Protein AF-A0A0F9GTH4-F1 (afdb_monomer_lite)

Organism: NCBI:txid412755

pLDDT: mean 96.81, std 2.2, range [84.06, 98.75]

InterPro domains:
  IPR043732 Domain of unknown function DUF5675 [PF18925] (6-127)

Sequence (127 aa):
MKKGVLERLESSDEGTFGILRYYDGEYLHYFYAGELPWRDNAPNVSCIPKGVYTVMWTRSPRFKRCMYLVAKVAKRSGIRAHAANFMGDDTKGFRKQLHGCIALGEKLGWLGGQKAILVSRPAMRRF

Structure (mmCIF, N/CA/C/O backbone):
data_AF-A0A0F9GTH4-F1
#
_entry.id   AF-A0A0F9GTH4-F1
#
loop_
_atom_site.group_PDB
_atom_site.id
_atom_site.type_symbol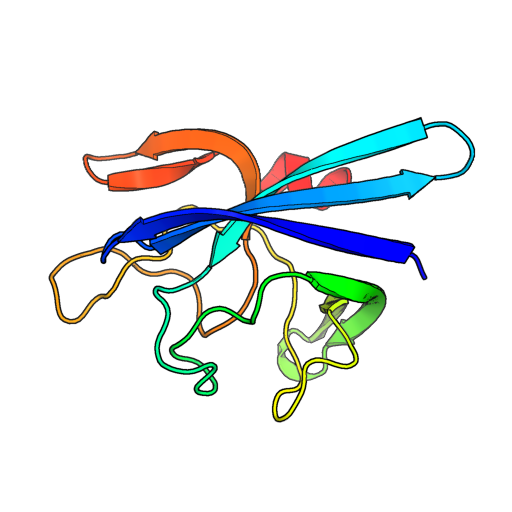
_atom_site.label_atom_id
_atom_site.label_alt_id
_atom_site.label_comp_id
_atom_site.label_asym_id
_atom_site.label_entity_id
_atom_site.label_seq_id
_atom_site.pdbx_PDB_ins_code
_atom_site.Cartn_x
_atom_site.Cartn_y
_atom_site.Cartn_z
_atom_site.occupancy
_atom_site.B_iso_or_equiv
_atom_site.auth_seq_id
_atom_site.auth_comp_id
_atom_site.auth_asym_id
_atom_site.auth_atom_id
_atom_site.pdbx_PDB_model_num
ATOM 1 N N . MET A 1 1 ? 9.882 -4.802 -15.484 1.00 84.06 1 MET A N 1
ATOM 2 C CA . MET A 1 1 ? 9.443 -5.594 -14.308 1.00 84.06 1 MET A CA 1
ATOM 3 C C . MET A 1 1 ? 10.431 -5.330 -13.188 1.00 84.06 1 MET A C 1
ATOM 5 O O . MET A 1 1 ? 11.616 -5.299 -13.479 1.00 84.06 1 MET A O 1
ATOM 9 N N . LYS A 1 2 ? 9.970 -5.104 -11.955 1.00 92.25 2 LYS A N 1
ATOM 10 C CA . LYS A 1 2 ? 10.832 -4.778 -10.806 1.00 92.25 2 LYS A CA 1
ATOM 11 C C . LYS A 1 2 ? 10.660 -5.843 -9.716 1.00 92.25 2 LYS A C 1
ATOM 13 O O . LYS A 1 2 ? 9.553 -6.354 -9.539 1.00 92.25 2 LYS A O 1
ATOM 18 N N . LYS A 1 3 ? 11.731 -6.200 -9.000 1.00 96.38 3 LYS A N 1
ATOM 19 C CA . LYS A 1 3 ? 11.647 -7.022 -7.779 1.00 96.38 3 LYS A CA 1
ATOM 20 C C . LYS A 1 3 ? 11.516 -6.080 -6.583 1.00 96.38 3 LYS A C 1
ATOM 22 O O . LYS A 1 3 ? 12.469 -5.384 -6.253 1.00 96.38 3 LYS A O 1
ATOM 27 N N . GLY A 1 4 ? 10.328 -6.031 -5.990 1.00 96.94 4 GLY A N 1
ATOM 28 C CA . GLY A 1 4 ? 10.036 -5.202 -4.825 1.00 96.94 4 GLY A CA 1
ATOM 29 C C . GLY A 1 4 ? 10.106 -6.013 -3.537 1.00 96.94 4 GLY A C 1
ATOM 30 O O . GLY A 1 4 ? 9.560 -7.111 -3.474 1.00 96.94 4 GLY A O 1
ATOM 31 N N . VAL A 1 5 ? 10.752 -5.469 -2.514 1.00 98.31 5 VAL A N 1
ATOM 32 C CA . VAL A 1 5 ? 10.751 -6.005 -1.151 1.00 98.31 5 VAL A CA 1
ATOM 33 C C . VAL A 1 5 ? 9.694 -5.252 -0.351 1.00 98.31 5 VAL A C 1
ATOM 35 O O . VAL A 1 5 ? 9.768 -4.030 -0.234 1.00 98.31 5 VAL A O 1
ATOM 38 N N . LEU A 1 6 ? 8.705 -5.984 0.159 1.00 98.44 6 LEU A N 1
ATOM 39 C CA . LEU A 1 6 ? 7.644 -5.475 1.018 1.00 98.44 6 LEU A CA 1
ATOM 40 C C . LEU A 1 6 ? 7.908 -5.890 2.466 1.00 98.44 6 LEU A C 1
ATOM 42 O O . LEU A 1 6 ? 7.790 -7.065 2.821 1.00 98.44 6 LEU A O 1
ATOM 46 N N . GLU A 1 7 ? 8.226 -4.910 3.299 1.00 98.25 7 GLU A N 1
ATOM 47 C CA . GLU A 1 7 ? 8.458 -5.060 4.735 1.00 98.25 7 GLU A CA 1
ATOM 48 C C . GLU A 1 7 ? 7.281 -4.467 5.517 1.00 98.25 7 GLU A C 1
ATOM 50 O O . GLU A 1 7 ? 6.625 -3.533 5.055 1.00 98.25 7 GLU A O 1
ATOM 55 N N . ARG A 1 8 ? 6.987 -5.019 6.700 1.00 98.06 8 ARG A N 1
ATOM 56 C CA . ARG A 1 8 ? 5.943 -4.509 7.604 1.00 98.06 8 ARG A CA 1
ATOM 57 C C . ARG A 1 8 ? 6.604 -3.834 8.788 1.00 98.06 8 ARG A C 1
ATOM 59 O O . ARG A 1 8 ? 7.515 -4.414 9.371 1.00 98.06 8 ARG A O 1
ATOM 66 N N . LEU A 1 9 ? 6.121 -2.646 9.121 1.00 97.81 9 LEU A N 1
ATOM 67 C CA . LEU A 1 9 ? 6.560 -1.890 10.287 1.00 97.81 9 LEU A CA 1
ATOM 68 C C . LEU A 1 9 ? 5.599 -2.121 11.452 1.00 97.81 9 LEU A C 1
ATOM 70 O O . LEU A 1 9 ? 6.025 -2.429 12.556 1.00 97.81 9 LEU A O 1
ATOM 74 N N . GLU A 1 10 ? 4.298 -2.028 11.189 1.00 97.25 10 GLU A N 1
ATOM 75 C CA . GLU A 1 10 ? 3.259 -2.166 12.206 1.00 97.25 10 GLU A CA 1
ATOM 76 C C . GLU A 1 10 ? 1.932 -2.604 11.580 1.00 97.25 10 GLU A C 1
ATOM 78 O O . GLU A 1 10 ? 1.700 -2.460 10.374 1.00 97.25 10 GLU A O 1
ATOM 83 N N . SER A 1 11 ? 1.040 -3.118 12.419 1.00 97.62 11 SER A N 1
ATOM 84 C CA . SER A 1 11 ? -0.328 -3.421 12.029 1.00 97.62 11 SER A CA 1
ATOM 85 C C . SER A 1 11 ? -1.269 -3.186 13.199 1.00 97.62 11 SER A C 1
ATOM 87 O O . SER A 1 11 ? -1.001 -3.630 14.311 1.00 97.62 11 SER A O 1
ATOM 89 N N . SER A 1 12 ? -2.392 -2.540 12.921 1.00 98.06 12 SER A N 1
ATOM 90 C CA . SER A 1 12 ? -3.521 -2.384 13.837 1.00 98.06 12 SER A CA 1
ATOM 91 C C . SER A 1 12 ? -4.824 -2.467 13.039 1.00 98.06 12 SER A C 1
ATOM 93 O O . SER A 1 12 ? -4.815 -2.817 11.856 1.00 98.06 12 SER A O 1
ATOM 95 N N . ASP A 1 13 ? -5.949 -2.133 13.663 1.00 98.25 13 ASP A N 1
ATOM 96 C CA . ASP A 1 13 ? -7.221 -1.983 12.956 1.00 98.25 13 ASP A CA 1
ATOM 97 C C . ASP A 1 13 ? -7.273 -0.730 12.062 1.00 98.25 13 ASP A C 1
ATOM 99 O O . ASP A 1 13 ? -8.130 -0.637 11.188 1.00 98.25 13 ASP A O 1
ATOM 103 N N . GLU A 1 14 ? -6.321 0.200 12.195 1.00 98.38 14 GLU A N 1
ATOM 104 C CA . GLU A 1 14 ? -6.179 1.360 11.299 1.00 98.38 14 GLU A CA 1
ATOM 105 C C . GLU A 1 14 ? -5.514 1.011 9.960 1.00 98.38 14 GLU A C 1
ATOM 107 O O . GLU A 1 14 ? -5.567 1.803 9.013 1.00 98.38 14 GLU A O 1
ATOM 112 N N . GLY A 1 15 ? -4.907 -0.176 9.874 1.00 98.44 15 GLY A N 1
ATOM 113 C CA . GLY A 1 15 ? -4.239 -0.697 8.690 1.00 98.44 15 GLY A CA 1
ATOM 114 C C . GLY A 1 15 ? -2.946 -1.440 9.017 1.00 98.44 15 GLY A C 1
ATOM 115 O O . GLY A 1 15 ? -2.458 -1.458 10.149 1.00 98.44 15 GLY A O 1
ATOM 116 N N . THR A 1 16 ? -2.363 -2.037 7.985 1.00 98.75 16 THR A N 1
ATOM 117 C CA . THR A 1 16 ? -1.011 -2.590 8.006 1.00 98.75 16 THR A CA 1
ATOM 118 C C . THR A 1 16 ? -0.084 -1.649 7.242 1.00 98.75 16 THR A C 1
ATOM 120 O O . THR A 1 16 ? -0.273 -1.419 6.044 1.00 98.75 16 THR A O 1
ATOM 123 N N . PHE A 1 17 ? 0.938 -1.128 7.917 1.00 98.75 17 PHE A N 1
ATOM 124 C CA . PHE A 1 17 ? 1.877 -0.158 7.358 1.00 98.75 17 PHE A CA 1
ATOM 125 C C . PHE A 1 17 ? 3.267 -0.772 7.203 1.00 98.75 17 PHE A C 1
ATOM 127 O O . PHE A 1 17 ? 3.691 -1.651 7.958 1.00 98.75 17 PHE A O 1
ATOM 134 N N . GLY A 1 18 ? 3.982 -0.333 6.178 1.00 98.50 18 GLY A N 1
ATOM 135 C CA . GLY A 1 18 ? 5.216 -0.962 5.750 1.00 98.50 18 GLY A CA 1
ATOM 136 C C . GLY A 1 18 ? 6.048 -0.097 4.820 1.00 98.50 18 GLY A C 1
ATOM 137 O O . GLY A 1 18 ? 5.758 1.080 4.606 1.00 98.50 18 GLY A O 1
ATOM 138 N N . ILE A 1 19 ? 7.060 -0.721 4.229 1.00 98.56 19 ILE A N 1
ATOM 139 C CA . ILE A 1 19 ? 7.907 -0.125 3.198 1.00 98.56 19 ILE A CA 1
ATOM 140 C C . ILE A 1 19 ? 7.896 -1.051 1.986 1.00 98.56 19 ILE A C 1
ATOM 142 O O . ILE A 1 19 ? 8.089 -2.259 2.121 1.00 98.56 19 ILE A O 1
ATOM 146 N N . LEU A 1 20 ? 7.684 -0.479 0.802 1.00 98.44 20 LEU A N 1
ATOM 147 C CA . LEU A 1 20 ? 7.968 -1.136 -0.468 1.00 98.44 20 LEU A CA 1
ATOM 148 C C . LEU A 1 20 ? 9.220 -0.500 -1.065 1.00 98.44 20 LEU A C 1
ATOM 150 O O . LEU A 1 20 ? 9.223 0.693 -1.374 1.00 98.44 20 LEU A O 1
ATOM 154 N N . ARG A 1 21 ? 10.268 -1.300 -1.253 1.00 97.88 21 ARG A N 1
ATOM 155 C CA . ARG A 1 21 ? 11.538 -0.849 -1.835 1.00 97.88 21 ARG A CA 1
ATOM 156 C C . ARG A 1 21 ? 11.971 -1.709 -3.012 1.00 97.88 21 ARG A C 1
ATOM 158 O O . ARG A 1 21 ? 11.677 -2.901 -3.049 1.00 97.88 21 ARG A O 1
ATOM 165 N N . TYR A 1 22 ? 12.668 -1.122 -3.973 1.00 97.00 22 TYR A N 1
ATOM 166 C CA . TYR A 1 22 ? 13.269 -1.837 -5.101 1.00 97.00 22 TYR A CA 1
ATOM 167 C C . TYR A 1 22 ? 14.512 -1.094 -5.597 1.00 97.00 22 TYR A C 1
ATOM 169 O O . TYR A 1 22 ? 14.667 0.098 -5.340 1.00 97.00 22 TYR A O 1
ATOM 177 N N . TYR A 1 23 ? 15.366 -1.796 -6.337 1.00 96.06 23 TYR A N 1
ATOM 178 C CA . TYR A 1 23 ? 16.518 -1.204 -7.017 1.00 96.06 23 TYR A CA 1
ATOM 179 C C . TYR A 1 23 ? 16.227 -0.965 -8.501 1.00 96.06 23 TYR A C 1
ATOM 181 O O . TYR A 1 23 ? 15.610 -1.814 -9.157 1.00 96.06 23 TYR A O 1
ATOM 189 N N . ASP A 1 24 ? 16.669 0.180 -9.014 1.00 93.00 24 ASP A N 1
ATOM 190 C CA . ASP A 1 24 ? 16.760 0.490 -10.443 1.00 93.00 24 ASP A CA 1
ATOM 191 C C . ASP A 1 24 ? 18.223 0.791 -10.783 1.00 93.00 24 ASP A C 1
ATOM 193 O O . ASP A 1 24 ? 18.737 1.867 -10.477 1.00 93.00 24 ASP A O 1
ATOM 197 N N . GLY A 1 25 ? 18.937 -0.214 -11.297 1.00 92.88 25 GLY A N 1
ATOM 198 C CA . GLY A 1 25 ? 20.400 -0.189 -11.297 1.00 92.88 25 GLY A CA 1
ATOM 199 C C . GLY A 1 25 ? 20.939 -0.080 -9.867 1.00 92.88 25 GLY A C 1
ATOM 200 O O . GLY A 1 25 ? 20.586 -0.887 -9.007 1.00 92.88 25 GLY A O 1
ATOM 201 N N . GLU A 1 26 ? 21.759 0.935 -9.608 1.00 94.69 26 GLU A N 1
ATOM 202 C CA . GLU A 1 26 ? 22.346 1.207 -8.286 1.00 94.69 26 GLU A CA 1
ATOM 203 C C . GLU A 1 26 ? 21.429 2.039 -7.373 1.00 94.69 26 GLU A C 1
ATOM 205 O O . GLU A 1 26 ? 21.667 2.145 -6.168 1.00 94.69 26 GLU A O 1
ATOM 210 N N . TYR A 1 27 ? 20.348 2.610 -7.913 1.00 96.00 27 TYR A N 1
ATOM 211 C CA . TYR A 1 27 ? 19.474 3.506 -7.164 1.00 96.00 27 TYR A CA 1
ATOM 212 C C . TYR A 1 27 ? 18.426 2.733 -6.363 1.00 96.00 27 TYR A C 1
ATOM 214 O O . TYR A 1 27 ? 17.614 1.983 -6.911 1.00 96.00 27 TYR A O 1
ATOM 222 N N . LEU A 1 28 ? 18.407 2.958 -5.048 1.00 96.25 28 LEU A N 1
ATOM 223 C CA . LEU A 1 28 ? 17.370 2.448 -4.157 1.00 96.25 28 LEU A CA 1
ATOM 224 C C . LEU A 1 28 ? 16.154 3.381 -4.163 1.00 96.25 28 LEU A C 1
ATOM 226 O O . LEU A 1 28 ? 16.226 4.531 -3.733 1.00 96.25 28 LEU A O 1
ATOM 230 N N . HIS A 1 29 ? 15.007 2.847 -4.567 1.00 97.06 29 HIS A N 1
ATOM 231 C CA . HIS A 1 29 ? 13.713 3.498 -4.416 1.00 97.06 29 HIS A CA 1
ATOM 232 C C . HIS A 1 29 ? 12.979 2.903 -3.218 1.00 97.06 29 HIS A C 1
ATOM 234 O O . HIS A 1 29 ? 12.949 1.682 -3.052 1.00 97.06 29 HIS A O 1
ATOM 240 N N . TYR A 1 30 ? 12.342 3.748 -2.410 1.00 96.81 30 TYR A N 1
ATOM 241 C CA . TYR A 1 30 ? 11.509 3.310 -1.295 1.00 96.81 30 TYR A CA 1
ATOM 242 C C . TYR A 1 30 ? 10.253 4.175 -1.172 1.00 96.81 30 TYR A C 1
ATOM 244 O O . TYR A 1 30 ? 10.266 5.371 -1.462 1.00 96.81 30 TYR A O 1
ATOM 252 N N . PHE A 1 31 ? 9.169 3.543 -0.734 1.00 98.50 31 PHE A N 1
ATOM 253 C CA . PHE A 1 31 ? 7.868 4.162 -0.513 1.00 98.50 31 PHE A CA 1
ATOM 254 C C . PHE A 1 31 ? 7.259 3.583 0.756 1.00 98.50 31 PHE A C 1
ATOM 256 O O . PHE A 1 31 ? 7.404 2.386 1.021 1.00 98.50 31 PHE A O 1
ATOM 263 N N . TYR A 1 32 ? 6.517 4.396 1.502 1.00 98.75 32 TYR A N 1
ATOM 264 C CA . TYR A 1 32 ? 5.633 3.851 2.523 1.00 98.75 32 TYR A CA 1
ATOM 265 C C . TYR A 1 32 ? 4.516 3.073 1.840 1.00 98.75 32 TYR A C 1
ATOM 267 O O . TYR A 1 32 ? 3.911 3.549 0.877 1.00 98.75 32 TYR A O 1
ATOM 275 N N . ALA A 1 33 ? 4.260 1.877 2.350 1.00 98.69 33 ALA A N 1
ATOM 276 C CA . ALA A 1 33 ? 3.224 0.979 1.886 1.00 98.69 33 ALA A CA 1
ATOM 277 C C . ALA A 1 33 ? 2.111 0.885 2.927 1.00 98.69 33 ALA A C 1
ATOM 279 O O . ALA A 1 33 ? 2.377 0.741 4.120 1.00 98.69 33 ALA A O 1
ATOM 280 N N . GLY A 1 34 ? 0.868 0.934 2.467 1.00 98.75 34 GLY A N 1
ATOM 281 C CA . GLY A 1 34 ? -0.315 0.791 3.297 1.00 98.75 34 GLY A CA 1
ATOM 282 C C . GLY A 1 34 ? -1.274 -0.246 2.740 1.00 98.75 34 GLY A C 1
ATOM 283 O O . GLY A 1 34 ? -1.617 -0.203 1.563 1.00 98.75 34 GLY A O 1
ATOM 284 N N . GLU A 1 35 ? -1.739 -1.163 3.575 1.00 98.69 35 GLU A N 1
ATOM 285 C CA . GLU A 1 35 ? -2.729 -2.178 3.217 1.00 98.69 35 GLU A CA 1
ATOM 286 C C . GLU A 1 35 ? -3.752 -2.366 4.341 1.00 98.69 35 GLU A C 1
ATOM 288 O O . GLU A 1 35 ? -3.590 -1.825 5.434 1.00 98.69 35 GLU A O 1
ATOM 293 N N . LEU A 1 36 ? -4.816 -3.121 4.059 1.00 98.62 36 LEU A N 1
ATOM 294 C CA . LEU A 1 36 ? -5.814 -3.497 5.064 1.00 98.62 36 LEU A CA 1
ATOM 295 C C . LEU A 1 36 ? -5.183 -4.303 6.213 1.00 98.62 36 LEU A C 1
ATOM 297 O O . LEU A 1 36 ? -4.155 -4.942 5.986 1.00 98.62 36 LEU A O 1
ATOM 301 N N . PRO A 1 37 ? -5.793 -4.346 7.411 1.00 98.44 37 PRO A N 1
ATOM 302 C CA . PRO A 1 37 ? -5.324 -5.206 8.493 1.00 98.44 37 PRO A CA 1
ATOM 303 C C . PRO A 1 37 ? -5.206 -6.673 8.061 1.00 98.44 37 PRO A C 1
ATOM 305 O O . PRO A 1 37 ? -5.921 -7.143 7.172 1.00 98.44 37 PRO A O 1
ATOM 308 N N . TRP A 1 38 ? -4.303 -7.419 8.697 1.00 97.75 38 TRP A N 1
ATOM 309 C CA . TRP A 1 38 ? -4.129 -8.840 8.399 1.00 97.75 38 TRP A CA 1
ATOM 310 C C . TRP A 1 38 ? -5.380 -9.649 8.766 1.00 97.75 38 TRP A C 1
ATOM 312 O O . TRP A 1 38 ? -5.876 -9.574 9.891 1.00 97.75 38 TRP A O 1
ATOM 322 N N . ARG A 1 39 ? -5.869 -10.439 7.809 1.00 97.25 39 ARG A N 1
ATOM 323 C CA . ARG A 1 39 ? -6.970 -11.404 7.945 1.00 97.25 39 ARG A CA 1
ATOM 324 C C . ARG A 1 39 ? -6.610 -12.665 7.156 1.00 97.25 39 ARG A C 1
ATOM 326 O O . ARG A 1 39 ? -7.267 -13.007 6.179 1.00 97.25 39 ARG A O 1
ATOM 333 N N . ASP A 1 40 ? -5.469 -13.261 7.494 1.00 96.50 40 ASP A N 1
ATOM 334 C CA . ASP A 1 40 ? -4.971 -14.527 6.931 1.00 96.50 40 ASP A CA 1
ATOM 335 C C . ASP A 1 40 ? -4.863 -14.556 5.407 1.00 96.50 40 ASP A C 1
ATOM 337 O O . ASP A 1 40 ? -5.178 -15.546 4.745 1.00 96.50 40 ASP A O 1
ATOM 341 N N . ASN A 1 41 ? -4.396 -13.442 4.831 1.00 96.50 41 ASN A N 1
ATOM 342 C CA . ASN A 1 41 ? -4.285 -13.269 3.386 1.00 96.50 41 ASN A CA 1
ATOM 343 C C . ASN A 1 41 ? -5.630 -13.502 2.660 1.00 96.50 41 ASN A C 1
ATOM 345 O O . ASN A 1 41 ? -5.650 -13.912 1.499 1.00 96.50 41 ASN A O 1
ATOM 349 N N . ALA A 1 42 ? -6.763 -13.242 3.320 1.00 96.88 42 ALA A N 1
ATOM 350 C CA . ALA A 1 42 ? -8.075 -13.353 2.701 1.00 96.88 42 ALA A CA 1
ATOM 351 C C . ALA A 1 42 ? -8.242 -12.324 1.563 1.00 96.88 42 ALA A C 1
ATOM 353 O O . ALA A 1 42 ? -7.810 -11.165 1.674 1.00 96.88 42 ALA A O 1
ATOM 354 N N . PRO A 1 43 ? -8.864 -12.715 0.437 1.00 95.94 43 PRO A N 1
ATOM 355 C CA . PRO A 1 43 ? -9.053 -11.827 -0.698 1.00 95.94 43 PRO A CA 1
ATOM 356 C C . PRO A 1 43 ? -9.938 -10.634 -0.324 1.00 95.94 43 PRO A C 1
ATOM 358 O O . PRO A 1 43 ? -10.920 -10.765 0.396 1.00 95.94 43 PRO A O 1
ATOM 361 N N . ASN A 1 44 ? -9.599 -9.460 -0.857 1.00 94.62 44 ASN A N 1
ATOM 362 C CA . ASN A 1 44 ? -10.336 -8.197 -0.722 1.00 94.62 44 ASN A CA 1
ATOM 363 C C . ASN A 1 44 ? -10.426 -7.578 0.686 1.00 94.62 44 ASN A C 1
ATOM 365 O O . ASN A 1 44 ? -10.776 -6.403 0.781 1.00 94.62 44 ASN A O 1
ATOM 369 N N . VAL A 1 45 ? -10.084 -8.316 1.745 1.00 96.62 45 VAL A N 1
ATOM 370 C CA . VAL A 1 45 ? -10.231 -7.866 3.143 1.00 96.62 45 VAL A CA 1
ATOM 371 C C . VAL A 1 45 ? -8.934 -7.907 3.957 1.00 96.62 45 VAL A C 1
ATOM 373 O O . VAL A 1 45 ? -8.898 -7.355 5.047 1.00 96.62 45 VAL A O 1
ATOM 376 N N . SER A 1 46 ? -7.863 -8.508 3.428 1.00 97.88 46 SER A N 1
ATOM 377 C CA . SER A 1 46 ? -6.549 -8.590 4.084 1.00 97.88 46 SER A CA 1
ATOM 378 C C . SER A 1 46 ? -5.463 -7.862 3.290 1.00 97.88 46 SER A C 1
ATOM 380 O O . SER A 1 46 ? -5.531 -7.787 2.053 1.00 97.88 46 SER A O 1
ATOM 382 N N . CYS A 1 47 ? -4.400 -7.429 3.970 1.00 98.25 47 CYS A N 1
ATOM 383 C CA . CYS A 1 47 ? -3.088 -7.257 3.339 1.00 98.25 47 CYS A CA 1
ATOM 384 C C . CYS A 1 47 ? -2.497 -8.596 2.862 1.00 98.25 47 CYS A C 1
ATOM 386 O O . CYS A 1 47 ? -2.970 -9.676 3.239 1.00 98.25 47 CYS A O 1
ATOM 388 N N . ILE A 1 48 ? -1.471 -8.524 2.013 1.00 98.19 48 ILE A N 1
ATOM 389 C CA . ILE A 1 48 ? -0.671 -9.687 1.594 1.00 98.19 48 ILE A CA 1
ATOM 390 C C . ILE A 1 48 ? 0.469 -9.987 2.590 1.00 98.19 48 ILE A C 1
ATOM 392 O O . ILE A 1 48 ? 0.810 -9.134 3.412 1.00 98.19 48 ILE A O 1
ATOM 396 N N . PRO A 1 49 ? 1.115 -11.167 2.546 1.00 97.62 49 PRO A N 1
ATOM 397 C CA . PRO A 1 49 ? 2.290 -11.433 3.374 1.00 97.62 49 PRO A CA 1
ATOM 398 C C . PRO A 1 49 ? 3.434 -10.451 3.085 1.00 97.62 49 PRO A C 1
ATOM 400 O O . PRO A 1 49 ? 3.576 -9.959 1.964 1.00 97.62 49 PRO A O 1
ATOM 403 N N . LYS A 1 50 ? 4.303 -10.199 4.067 1.00 97.75 50 LYS A N 1
ATOM 404 C CA . LYS A 1 50 ? 5.600 -9.559 3.793 1.00 97.75 50 LYS A CA 1
ATOM 405 C C . LYS A 1 50 ? 6.450 -10.464 2.900 1.00 97.75 50 LYS A C 1
ATOM 407 O O . LYS A 1 50 ? 6.311 -11.685 2.969 1.00 97.75 50 LYS A O 1
ATOM 412 N N . GLY A 1 51 ? 7.335 -9.895 2.093 1.00 97.69 51 GLY A N 1
ATOM 413 C CA . GLY A 1 51 ? 8.211 -10.695 1.241 1.00 97.69 51 GLY A CA 1
ATOM 414 C C . GLY A 1 51 ? 8.659 -9.987 -0.026 1.00 97.69 51 GLY A C 1
ATOM 415 O O . GLY A 1 51 ? 8.464 -8.785 -0.202 1.00 97.69 51 GLY A O 1
ATOM 416 N N . VAL A 1 52 ? 9.279 -10.759 -0.913 1.00 98.06 52 VAL A N 1
ATOM 417 C CA . VAL A 1 52 ? 9.774 -10.270 -2.199 1.00 98.06 52 VAL A CA 1
ATOM 418 C C . VAL A 1 52 ? 8.761 -10.601 -3.281 1.00 98.06 52 VAL A C 1
ATOM 420 O O . VAL A 1 52 ? 8.408 -11.761 -3.484 1.00 98.06 52 VAL A O 1
ATOM 423 N N . TYR A 1 53 ? 8.333 -9.581 -4.014 1.00 97.62 53 TYR A N 1
ATOM 424 C CA . TYR A 1 53 ? 7.332 -9.708 -5.057 1.00 97.62 53 TYR A CA 1
ATOM 425 C C . TYR A 1 53 ? 7.826 -9.191 -6.395 1.00 97.62 53 TYR A C 1
ATOM 427 O O . TYR A 1 53 ? 8.629 -8.265 -6.509 1.00 97.62 53 TYR A O 1
ATOM 435 N N . THR A 1 54 ? 7.279 -9.790 -7.445 1.00 96.81 54 THR A N 1
ATOM 436 C CA . THR A 1 54 ? 7.418 -9.268 -8.798 1.00 96.81 54 THR A CA 1
ATOM 437 C C . THR A 1 54 ? 6.381 -8.171 -9.012 1.00 96.81 54 THR A C 1
ATOM 439 O O . THR A 1 54 ? 5.186 -8.434 -8.897 1.00 96.81 54 THR A O 1
ATOM 442 N N . VAL A 1 55 ? 6.823 -6.962 -9.357 1.00 96.81 55 VAL A N 1
ATOM 443 C CA . VAL A 1 55 ? 5.944 -5.831 -9.666 1.00 96.81 55 VAL A CA 1
ATOM 444 C C . VAL A 1 55 ? 6.009 -5.502 -11.156 1.00 96.81 55 VAL A C 1
ATOM 446 O O . VAL A 1 55 ? 7.087 -5.320 -11.735 1.00 96.81 55 VAL A O 1
ATOM 449 N N . MET A 1 56 ? 4.843 -5.449 -11.802 1.00 96.12 56 MET A N 1
ATOM 450 C CA . MET A 1 56 ? 4.728 -5.291 -13.255 1.00 96.12 56 MET A CA 1
ATOM 451 C C . MET A 1 56 ? 3.717 -4.211 -13.624 1.00 96.12 56 MET A C 1
ATOM 453 O O . MET A 1 56 ? 2.578 -4.242 -13.160 1.00 96.12 56 MET A O 1
ATOM 457 N N . TRP A 1 57 ? 4.101 -3.298 -14.513 1.00 95.88 57 TRP A N 1
ATOM 458 C CA . TRP A 1 57 ? 3.172 -2.355 -15.128 1.00 95.88 57 TRP A CA 1
ATOM 459 C C . TRP A 1 57 ? 2.326 -3.083 -16.172 1.00 95.88 57 TRP A C 1
ATOM 461 O O . TRP A 1 57 ? 2.836 -3.501 -17.207 1.00 95.88 57 TRP A O 1
ATOM 471 N N . THR A 1 58 ? 1.044 -3.305 -15.881 1.00 96.56 58 THR A N 1
ATOM 472 C CA . THR A 1 58 ? 0.161 -4.087 -16.762 1.00 96.56 58 THR A CA 1
ATOM 473 C C . THR A 1 58 ? -1.227 -3.473 -16.850 1.00 96.56 58 THR A C 1
ATOM 475 O O . THR A 1 58 ? -1.677 -2.768 -15.942 1.00 96.56 58 THR A O 1
ATOM 478 N N . ARG A 1 59 ? -1.950 -3.775 -17.930 1.00 96.12 59 ARG A N 1
ATOM 479 C CA . ARG A 1 59 ? -3.339 -3.353 -18.112 1.00 96.12 59 ARG A CA 1
ATOM 480 C C . ARG A 1 59 ? -4.230 -3.980 -17.030 1.00 96.12 59 ARG A C 1
ATOM 482 O O . ARG A 1 59 ? -4.186 -5.184 -16.796 1.00 96.12 59 ARG A O 1
ATOM 489 N N . SER A 1 60 ? -5.039 -3.166 -16.353 1.00 94.25 60 SER A N 1
ATOM 490 C CA . SER A 1 60 ? -6.082 -3.627 -15.431 1.00 94.25 60 SER A CA 1
ATOM 491 C C . SER A 1 60 ? -7.442 -3.621 -16.136 1.00 94.25 60 SER A C 1
ATOM 493 O O . SER A 1 60 ? -7.916 -2.533 -16.482 1.00 94.25 60 SER A O 1
ATOM 495 N N . PRO A 1 61 ? -8.094 -4.780 -16.349 1.00 92.06 61 PRO A N 1
ATOM 496 C CA . PRO A 1 61 ? -9.414 -4.832 -16.980 1.00 92.06 61 PRO A CA 1
ATOM 497 C C . PRO A 1 61 ? -10.451 -4.000 -16.217 1.00 92.06 61 PRO A C 1
ATOM 499 O O . PRO A 1 61 ? -11.111 -3.148 -16.806 1.00 92.06 61 PRO A O 1
ATOM 502 N N . ARG A 1 62 ? -10.488 -4.147 -14.883 1.00 89.44 62 ARG A N 1
ATOM 503 C CA . ARG A 1 62 ? -11.423 -3.441 -13.990 1.00 89.44 62 ARG A CA 1
ATOM 504 C C . ARG A 1 62 ? -11.325 -1.920 -14.100 1.00 89.44 62 ARG A C 1
ATOM 506 O O . ARG A 1 62 ? -12.339 -1.250 -14.226 1.00 89.44 62 ARG A O 1
ATOM 513 N N . PHE A 1 63 ? -10.110 -1.372 -14.044 1.00 90.38 63 PHE A N 1
ATOM 514 C CA . PHE A 1 63 ? -9.905 0.084 -14.004 1.00 90.38 63 PHE A CA 1
ATOM 515 C C . PHE A 1 63 ? -9.723 0.720 -15.377 1.00 90.38 63 PHE A C 1
ATOM 517 O O . PHE A 1 63 ? -9.475 1.919 -15.463 1.00 90.38 63 PHE A O 1
ATOM 524 N N . LYS A 1 64 ? -9.782 -0.075 -16.447 1.00 94.31 64 LYS A N 1
ATOM 525 C CA . LYS A 1 64 ? -9.617 0.404 -17.819 1.00 94.31 64 LYS A CA 1
ATOM 526 C C . LYS A 1 64 ? -8.346 1.271 -18.043 1.00 94.31 64 LYS A C 1
ATOM 528 O O . LYS A 1 64 ? -8.306 2.054 -18.980 1.00 94.31 64 LYS A O 1
ATOM 533 N N . ARG A 1 65 ? -7.267 1.046 -17.274 1.00 94.75 65 ARG A N 1
ATOM 534 C CA . ARG A 1 65 ? -5.932 1.657 -17.464 1.00 94.75 65 ARG A CA 1
ATOM 535 C C . ARG A 1 65 ? -4.781 0.733 -17.053 1.00 94.75 65 ARG A C 1
ATOM 537 O O . ARG A 1 65 ? -5.028 -0.336 -16.489 1.00 94.75 65 ARG A O 1
ATOM 544 N N . CYS A 1 66 ? -3.537 1.113 -17.343 1.00 95.06 66 CYS A N 1
ATOM 545 C CA . CYS A 1 66 ? -2.356 0.414 -16.827 1.00 95.06 66 CYS A CA 1
ATOM 546 C C . CYS A 1 66 ? -2.094 0.783 -15.362 1.00 95.06 66 CYS A C 1
ATOM 548 O O . CYS A 1 66 ? -2.334 1.914 -14.941 1.00 95.06 66 CYS A O 1
ATOM 550 N N . MET A 1 67 ? -1.688 -0.213 -14.576 1.00 96.56 67 MET A N 1
ATOM 551 C CA . MET A 1 67 ? -1.423 -0.106 -13.143 1.00 96.56 67 MET A CA 1
ATOM 552 C C . MET A 1 67 ? -0.337 -1.107 -12.748 1.00 96.56 67 MET A C 1
ATOM 554 O O . MET A 1 67 ? -0.228 -2.181 -13.347 1.00 96.56 67 MET A O 1
ATOM 558 N N . TYR A 1 68 ? 0.402 -0.820 -11.682 1.00 96.94 68 TYR A N 1
ATOM 559 C CA . TYR A 1 68 ? 1.352 -1.778 -11.127 1.00 96.94 68 TYR A CA 1
ATOM 560 C C . TYR A 1 68 ? 0.624 -2.950 -10.470 1.00 96.94 68 TYR A C 1
ATOM 562 O O . TYR A 1 68 ? -0.254 -2.757 -9.631 1.00 96.94 68 TYR A O 1
ATOM 570 N N . LEU A 1 69 ? 0.970 -4.163 -10.891 1.00 97.56 69 LEU A N 1
ATOM 571 C CA . LEU A 1 69 ? 0.503 -5.438 -10.360 1.00 97.56 69 LEU A CA 1
ATOM 572 C C . LEU A 1 69 ? 1.596 -6.050 -9.494 1.00 97.56 69 LEU A C 1
ATOM 574 O O . LEU A 1 69 ? 2.699 -6.270 -9.991 1.00 97.56 69 LEU A O 1
ATOM 578 N N . VAL A 1 70 ? 1.260 -6.381 -8.252 1.00 97.50 70 VAL A N 1
ATOM 579 C CA . VAL A 1 70 ? 2.051 -7.269 -7.399 1.00 97.50 70 VAL A CA 1
ATOM 580 C C . VAL A 1 70 ? 1.664 -8.703 -7.757 1.00 97.50 70 VAL A C 1
ATOM 582 O O . VAL A 1 70 ? 0.530 -9.134 -7.540 1.00 97.50 70 VAL A O 1
ATOM 585 N N . ALA A 1 71 ? 2.581 -9.418 -8.397 1.00 96.06 71 ALA A N 1
ATOM 586 C CA . ALA A 1 71 ? 2.353 -10.752 -8.932 1.00 96.06 71 ALA A CA 1
ATOM 587 C C . ALA A 1 71 ? 2.941 -11.845 -8.036 1.00 96.06 71 ALA A C 1
ATOM 589 O O . ALA A 1 71 ? 3.808 -11.591 -7.200 1.00 96.06 71 ALA A O 1
ATOM 590 N N . LYS A 1 72 ? 2.485 -13.081 -8.279 1.00 94.31 72 LYS A N 1
ATOM 591 C CA . LYS A 1 72 ? 2.924 -14.298 -7.577 1.00 94.31 72 LYS A CA 1
ATOM 592 C C . LYS A 1 72 ? 2.677 -14.258 -6.061 1.00 94.31 72 LYS A C 1
ATOM 594 O O . LYS A 1 72 ? 3.437 -14.836 -5.294 1.00 94.31 72 LYS A O 1
ATOM 599 N N . VAL A 1 73 ? 1.601 -13.598 -5.631 1.00 96.00 73 VAL A N 1
ATOM 600 C CA . VAL A 1 73 ? 1.123 -13.703 -4.248 1.00 96.00 73 VAL A CA 1
ATOM 601 C C . VAL A 1 73 ? 0.433 -15.056 -4.090 1.00 96.00 73 VAL A C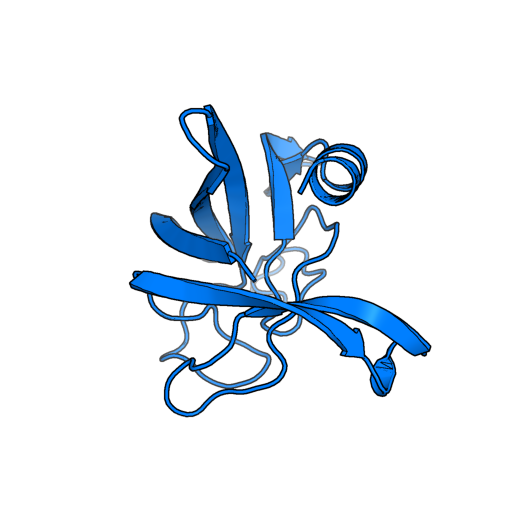 1
ATOM 603 O O . VAL A 1 73 ? -0.478 -15.385 -4.848 1.00 96.00 73 VAL A O 1
ATOM 606 N N . ALA A 1 74 ? 0.862 -15.868 -3.126 1.00 94.50 74 ALA A N 1
ATOM 607 C CA . ALA A 1 74 ? 0.255 -17.176 -2.902 1.00 94.50 74 ALA A CA 1
ATOM 608 C C . ALA A 1 74 ? -1.255 -17.037 -2.638 1.00 94.50 74 ALA A C 1
ATOM 610 O O . ALA A 1 74 ? -1.676 -16.208 -1.829 1.00 94.50 74 ALA A O 1
ATOM 611 N N . LYS A 1 75 ? -2.064 -17.849 -3.334 1.00 93.00 75 LYS A N 1
ATOM 612 C CA . LYS A 1 75 ? -3.536 -17.903 -3.216 1.00 93.00 75 LYS A CA 1
ATOM 613 C C . LYS A 1 75 ? -4.270 -16.582 -3.517 1.00 93.00 75 LYS A C 1
ATOM 615 O O . LYS A 1 75 ? -5.466 -16.483 -3.256 1.00 93.00 75 LYS A O 1
ATOM 620 N N . ARG A 1 76 ? -3.596 -15.568 -4.081 1.00 95.12 76 ARG A N 1
ATOM 621 C CA . ARG A 1 76 ? -4.209 -14.281 -4.438 1.00 95.12 76 ARG A CA 1
ATOM 62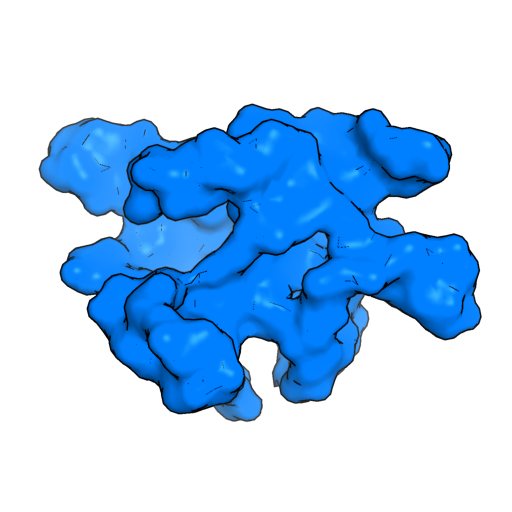2 C C . ARG A 1 76 ? -3.705 -13.735 -5.766 1.00 95.12 76 ARG A C 1
ATOM 624 O O . ARG A 1 76 ? -2.556 -13.903 -6.155 1.00 95.12 76 ARG A O 1
ATOM 631 N N . SER A 1 77 ? -4.569 -12.986 -6.436 1.00 94.19 77 SER A N 1
ATOM 632 C CA . SER A 1 77 ? -4.266 -12.327 -7.703 1.00 94.19 77 SER A CA 1
ATOM 633 C C . SER A 1 77 ? -4.870 -10.931 -7.758 1.00 94.19 77 SER A C 1
ATOM 635 O O . SER A 1 77 ? -5.732 -10.574 -6.957 1.00 94.19 77 SER A O 1
ATOM 637 N N . GLY A 1 78 ? -4.420 -10.127 -8.722 1.00 94.44 78 GLY A N 1
ATOM 638 C CA . GLY A 1 78 ? -5.002 -8.809 -8.974 1.00 94.44 78 GLY A CA 1
ATOM 639 C C . GLY A 1 78 ? -4.647 -7.734 -7.944 1.00 94.44 78 GLY A C 1
ATOM 640 O O . GLY A 1 78 ? -5.286 -6.687 -7.951 1.00 94.44 78 GLY A O 1
ATOM 641 N N . ILE A 1 79 ? -3.633 -7.947 -7.099 1.00 97.31 79 ILE A N 1
ATOM 642 C CA . ILE A 1 79 ? -3.168 -6.946 -6.132 1.00 97.31 79 ILE A CA 1
ATOM 643 C C . ILE A 1 79 ? -2.509 -5.791 -6.889 1.00 97.31 79 ILE A C 1
ATOM 645 O O . ILE A 1 79 ? -1.456 -5.958 -7.505 1.00 97.31 79 ILE A O 1
ATOM 649 N N . ARG A 1 80 ? -3.140 -4.615 -6.878 1.00 97.25 80 ARG A N 1
ATOM 650 C CA . ARG A 1 80 ? -2.648 -3.426 -7.587 1.00 97.25 80 ARG A CA 1
ATOM 651 C C . ARG A 1 80 ? -2.142 -2.369 -6.618 1.00 97.25 80 ARG A C 1
ATOM 653 O O . ARG A 1 80 ? -2.732 -2.190 -5.556 1.00 97.25 80 ARG A O 1
ATOM 660 N N . ALA A 1 81 ? -1.107 -1.636 -7.024 1.00 97.56 81 ALA A N 1
ATOM 661 C CA . ALA A 1 81 ? -0.695 -0.422 -6.329 1.00 97.56 81 ALA A CA 1
ATOM 662 C C . ALA A 1 81 ? -1.503 0.789 -6.816 1.00 97.56 81 ALA A C 1
ATOM 664 O O . ALA A 1 81 ? -1.695 0.966 -8.026 1.00 97.56 81 ALA A O 1
ATOM 665 N N . HIS A 1 82 ? -1.982 1.623 -5.893 1.00 97.25 82 HIS A N 1
ATOM 666 C CA . HIS A 1 82 ? -2.623 2.896 -6.226 1.00 97.25 82 HIS A CA 1
ATOM 667 C C . HIS A 1 82 ? -2.509 3.926 -5.101 1.00 97.25 82 HIS A C 1
ATOM 669 O O . HIS A 1 82 ? -2.103 3.626 -3.986 1.00 97.25 82 HIS A O 1
ATOM 675 N N . ALA A 1 83 ? -2.887 5.167 -5.400 1.00 98.06 83 ALA A N 1
ATOM 676 C CA . ALA A 1 83 ? -2.946 6.212 -4.394 1.00 98.06 83 ALA A CA 1
ATOM 677 C C . ALA A 1 83 ? -4.169 5.993 -3.491 1.00 98.06 83 ALA A C 1
ATOM 679 O O . ALA A 1 83 ? -5.284 5.821 -3.992 1.00 98.06 83 ALA A O 1
ATOM 680 N N . ALA A 1 84 ? -3.946 6.014 -2.183 1.00 98.31 84 ALA A N 1
ATOM 681 C CA . ALA A 1 84 ? -4.954 6.045 -1.130 1.00 98.31 84 ALA A CA 1
ATOM 682 C C . ALA A 1 84 ? -4.309 6.615 0.142 1.00 98.31 84 ALA A C 1
ATOM 684 O O . ALA A 1 84 ? -3.084 6.727 0.211 1.00 98.31 84 ALA A O 1
ATOM 685 N N . ASN A 1 85 ? -5.126 6.998 1.118 1.00 98.56 85 ASN A N 1
ATOM 686 C CA . ASN A 1 85 ? -4.670 7.491 2.414 1.00 98.56 85 ASN A CA 1
ATOM 687 C C . ASN A 1 85 ? -5.071 6.564 3.563 1.00 98.56 85 ASN A C 1
ATOM 689 O O . ASN A 1 85 ? -4.267 6.377 4.469 1.00 98.56 85 ASN A O 1
ATOM 693 N N . PHE A 1 86 ? -6.271 5.978 3.514 1.00 98.62 86 PHE A N 1
ATOM 694 C CA . PHE A 1 86 ? -6.835 5.194 4.615 1.00 98.62 86 PHE A CA 1
ATOM 695 C C . PHE A 1 86 ? -6.995 3.717 4.272 1.00 98.62 86 PHE A C 1
ATOM 697 O O . PHE A 1 86 ? -7.488 3.361 3.196 1.00 98.62 86 PHE A O 1
ATOM 704 N N . MET A 1 87 ? -6.625 2.854 5.215 1.00 98.31 87 MET A N 1
ATOM 705 C CA . MET A 1 87 ? -6.600 1.404 5.026 1.00 98.31 87 MET A CA 1
ATOM 706 C C . MET A 1 87 ? -7.189 0.645 6.216 1.00 98.31 87 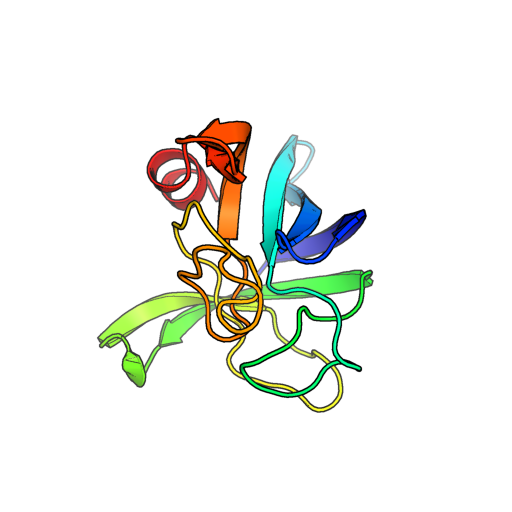MET A C 1
ATOM 708 O O . MET A 1 87 ? -6.870 -0.522 6.395 1.00 98.31 87 MET A O 1
ATOM 712 N N . GLY A 1 88 ? -8.012 1.297 7.033 1.00 98.00 88 GLY A N 1
ATOM 713 C CA . GLY A 1 88 ? -8.527 0.706 8.259 1.00 98.00 88 GLY A CA 1
ATOM 714 C C . GLY A 1 88 ? -9.651 -0.300 8.044 1.00 98.00 88 GLY A C 1
ATOM 715 O O . GLY A 1 88 ? -10.141 -0.505 6.930 1.00 98.00 88 GLY A O 1
ATOM 716 N N . ASP A 1 89 ? -10.047 -0.920 9.148 1.00 98.06 89 ASP A N 1
ATOM 717 C CA . ASP A 1 89 ? -11.220 -1.775 9.267 1.00 98.06 89 ASP A CA 1
ATOM 718 C C . ASP A 1 89 ? -12.474 -0.916 9.499 1.00 98.06 89 ASP A C 1
ATOM 720 O O . ASP A 1 89 ? -12.672 -0.330 10.567 1.00 98.06 89 ASP A O 1
ATOM 724 N N . ASP A 1 90 ? -13.332 -0.842 8.485 1.00 96.50 90 ASP A N 1
ATOM 725 C CA . ASP A 1 90 ? -14.584 -0.085 8.522 1.00 96.50 90 ASP A CA 1
ATOM 726 C C . ASP A 1 90 ? -15.604 -0.663 9.502 1.00 96.50 90 ASP A C 1
ATOM 728 O O . ASP A 1 90 ? -16.415 0.087 10.044 1.00 96.50 90 ASP A O 1
ATOM 732 N N . THR A 1 91 ? -15.513 -1.954 9.829 1.00 96.62 91 THR A N 1
ATOM 733 C CA . THR A 1 91 ? -16.365 -2.571 10.859 1.00 96.62 91 THR A CA 1
ATOM 734 C C . THR A 1 91 ? -16.029 -2.091 12.273 1.00 96.62 91 THR A C 1
ATOM 736 O O . THR A 1 91 ? -16.834 -2.246 13.188 1.00 96.62 91 THR A O 1
ATOM 739 N N . LYS A 1 92 ? -14.861 -1.459 12.445 1.00 97.25 92 LYS A N 1
ATOM 740 C CA . LYS A 1 92 ? -14.374 -0.885 13.706 1.00 97.25 92 LYS A CA 1
ATOM 741 C C . LYS A 1 92 ? -14.369 0.647 13.705 1.00 97.25 92 LYS A C 1
ATOM 743 O O . LYS A 1 92 ? -13.764 1.261 14.577 1.00 97.25 92 LYS A O 1
ATOM 748 N N . GLY A 1 93 ? -15.032 1.269 12.728 1.00 97.75 93 GLY A N 1
ATOM 749 C CA . GLY A 1 93 ? -15.152 2.725 12.628 1.00 97.75 93 GLY A CA 1
ATOM 750 C C . GLY A 1 93 ? -13.965 3.427 11.961 1.00 97.75 93 GLY A C 1
ATOM 751 O O . GLY A 1 93 ? -13.945 4.657 11.906 1.00 97.75 93 GLY A O 1
ATOM 752 N N . PHE A 1 94 ? -12.994 2.689 11.414 1.00 98.50 94 PHE A N 1
ATOM 753 C CA . PHE A 1 94 ? -11.883 3.289 10.678 1.00 98.50 94 PHE A CA 1
ATOM 754 C C . PHE A 1 94 ? -12.225 3.493 9.203 1.00 98.50 94 PHE A C 1
ATOM 756 O O . PHE A 1 94 ? -12.930 2.710 8.571 1.00 98.50 94 PHE A O 1
ATOM 763 N N . ARG A 1 95 ? -11.682 4.549 8.597 1.00 98.44 95 ARG A N 1
ATOM 764 C CA . ARG A 1 95 ? -11.860 4.782 7.162 1.00 98.44 95 ARG A CA 1
ATOM 765 C C . ARG A 1 95 ? -11.043 3.780 6.361 1.00 98.44 95 ARG A C 1
ATOM 767 O O . ARG A 1 95 ? -9.904 3.456 6.705 1.00 98.44 95 ARG A O 1
ATOM 774 N N . LYS A 1 96 ? -11.612 3.373 5.229 1.00 97.44 96 LYS A N 1
ATOM 775 C CA . LYS A 1 96 ? -11.044 2.400 4.299 1.00 97.44 96 LYS A CA 1
ATOM 776 C C . LYS A 1 96 ? -11.178 2.898 2.864 1.00 97.44 96 LYS A C 1
ATOM 778 O O . LYS A 1 96 ? -12.242 3.351 2.458 1.00 97.44 96 LYS A O 1
ATOM 783 N N . GLN A 1 97 ? -10.105 2.794 2.082 1.00 98.12 97 GLN A N 1
ATOM 784 C CA . GLN A 1 97 ? -10.091 3.122 0.646 1.00 98.12 97 GLN A CA 1
ATOM 785 C C . GLN A 1 97 ? -9.530 1.979 -0.213 1.00 98.12 97 GLN A C 1
ATOM 787 O O . GLN A 1 97 ? -9.283 2.156 -1.407 1.00 98.12 97 GLN A O 1
ATOM 792 N N . LEU A 1 98 ? -9.304 0.811 0.396 1.00 97.38 98 LEU A N 1
ATOM 793 C CA . LEU A 1 98 ? -8.708 -0.361 -0.235 1.00 97.38 98 LEU A CA 1
ATOM 794 C C . LEU A 1 98 ? -9.647 -1.567 -0.146 1.00 97.38 98 LEU A C 1
ATOM 796 O O . LEU A 1 98 ? -10.424 -1.708 0.793 1.00 97.38 98 LEU A O 1
ATOM 800 N N . HIS A 1 99 ? -9.491 -2.479 -1.104 1.00 95.50 99 HIS A N 1
ATOM 801 C CA . HIS A 1 99 ? -10.081 -3.819 -1.084 1.00 95.50 99 HIS A CA 1
ATOM 802 C C . HIS A 1 99 ? -8.970 -4.849 -1.323 1.00 95.50 99 HIS A C 1
ATOM 804 O O . HIS A 1 99 ? -8.954 -5.553 -2.329 1.00 95.50 99 HIS A O 1
ATOM 810 N N . GLY A 1 100 ? -7.956 -4.850 -0.451 1.00 94.06 100 GLY A N 1
ATOM 811 C CA . GLY A 1 100 ? -6.783 -5.723 -0.570 1.00 94.06 100 GLY A CA 1
ATOM 812 C C . GLY A 1 100 ? -5.771 -5.323 -1.657 1.00 94.06 100 GLY A C 1
ATOM 813 O O . GLY A 1 100 ? -4.987 -6.167 -2.087 1.00 94.06 100 GLY A O 1
ATOM 814 N N . CYS A 1 101 ? -5.821 -4.068 -2.117 1.00 97.06 101 CYS A N 1
ATOM 815 C CA . CYS A 1 101 ? -4.769 -3.400 -2.893 1.00 97.06 101 CYS A CA 1
ATOM 816 C C . CYS A 1 101 ? -3.658 -2.876 -1.965 1.00 97.06 101 CYS A C 1
ATOM 818 O O . CYS A 1 101 ? -3.844 -2.863 -0.753 1.00 97.06 101 CYS A O 1
ATOM 820 N N . ILE A 1 102 ? -2.559 -2.375 -2.538 1.00 98.38 102 ILE A N 1
ATOM 821 C CA . ILE A 1 102 ? -1.480 -1.688 -1.810 1.00 98.38 102 ILE A CA 1
ATOM 822 C C . ILE A 1 102 ? -1.498 -0.181 -2.107 1.00 98.38 102 ILE A C 1
ATOM 824 O O . ILE A 1 102 ? -1.512 0.241 -3.264 1.00 98.38 102 ILE A O 1
ATOM 828 N N . ALA A 1 103 ? -1.521 0.639 -1.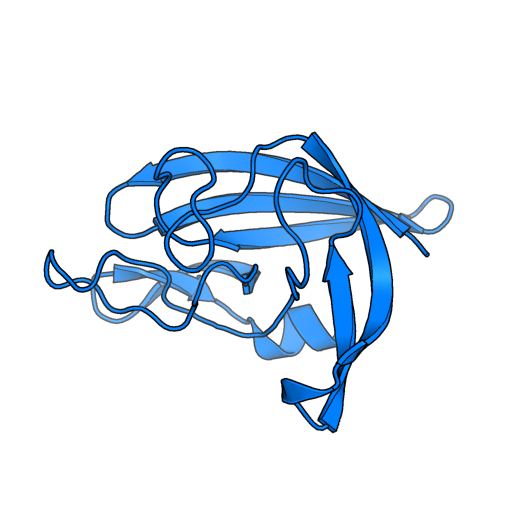063 1.00 98.50 103 ALA A N 1
ATOM 829 C CA . ALA A 1 103 ? -1.361 2.084 -1.144 1.00 98.50 103 ALA A CA 1
ATOM 830 C C . ALA A 1 103 ? 0.118 2.450 -1.047 1.00 98.50 103 ALA A C 1
ATOM 832 O O . ALA A 1 103 ? 0.808 1.919 -0.181 1.00 98.50 103 ALA A O 1
ATOM 833 N N . LEU A 1 104 ? 0.596 3.368 -1.888 1.00 98.56 104 LEU A N 1
ATOM 834 C CA . LEU A 1 104 ? 1.955 3.911 -1.781 1.00 98.56 104 LEU A CA 1
ATOM 835 C C . LEU A 1 104 ? 1.921 5.398 -1.440 1.00 98.56 104 LEU A C 1
ATOM 837 O O . LEU A 1 104 ? 1.049 6.122 -1.924 1.00 98.56 104 LEU A O 1
ATOM 841 N N . GLY A 1 105 ? 2.881 5.851 -0.636 1.00 98.50 105 GLY A N 1
ATOM 842 C CA . GLY A 1 105 ? 3.065 7.256 -0.275 1.00 98.50 105 GLY A CA 1
ATOM 843 C C . GLY A 1 105 ? 4.504 7.598 0.078 1.00 98.50 105 GLY A C 1
ATOM 844 O O . GLY A 1 105 ? 5.348 6.725 0.267 1.00 98.50 105 GLY A O 1
ATOM 845 N N . GLU A 1 106 ? 4.780 8.896 0.156 1.00 98.50 106 GLU A N 1
ATOM 846 C CA . GLU A 1 106 ? 6.111 9.413 0.506 1.00 98.50 106 GLU A CA 1
ATOM 847 C C . GLU A 1 106 ? 6.251 9.678 2.007 1.00 98.50 106 GLU A C 1
ATOM 849 O O . GLU A 1 106 ? 7.360 9.846 2.505 1.00 98.50 106 GLU A O 1
ATOM 854 N N . LYS A 1 107 ? 5.131 9.707 2.740 1.00 98.38 107 LYS A N 1
ATOM 855 C CA . LYS A 1 107 ? 5.108 9.924 4.188 1.00 98.38 107 LYS A CA 1
ATOM 856 C C . LYS A 1 107 ? 4.111 8.987 4.864 1.00 98.38 107 LYS A C 1
ATOM 858 O O . LYS A 1 107 ? 3.041 8.715 4.320 1.00 98.38 107 LYS A O 1
ATOM 863 N N . LEU A 1 108 ? 4.449 8.559 6.073 1.00 98.25 108 LEU A N 1
ATOM 864 C CA . LEU A 1 108 ? 3.537 7.940 7.029 1.00 98.25 108 LEU A CA 1
ATOM 865 C C . LEU A 1 108 ? 3.192 8.984 8.093 1.00 98.25 108 LEU A C 1
ATOM 867 O O . LEU A 1 108 ? 4.078 9.685 8.577 1.00 98.25 108 LEU A O 1
ATOM 871 N N . GLY A 1 109 ? 1.915 9.126 8.431 1.00 98.12 109 GLY A N 1
ATOM 872 C CA . GLY A 1 109 ? 1.482 10.124 9.404 1.00 98.12 109 GLY A CA 1
ATOM 873 C C . GLY A 1 109 ? 0.022 9.953 9.786 1.00 98.12 109 GLY A C 1
ATOM 874 O O . GLY A 1 109 ? -0.505 8.846 9.738 1.00 98.12 109 GLY A O 1
ATOM 875 N N . TRP A 1 110 ? -0.627 11.058 10.140 1.00 98.31 110 TRP A N 1
ATOM 876 C CA . TRP A 1 110 ? -2.021 11.088 10.574 1.00 98.31 110 TRP A CA 1
ATOM 877 C C . TRP A 1 110 ? -2.826 12.040 9.693 1.00 98.31 110 TRP A C 1
ATOM 879 O O . TRP A 1 110 ? -2.343 13.109 9.320 1.00 98.31 110 TRP A O 1
ATOM 889 N N . LEU A 1 111 ? -4.061 11.666 9.365 1.00 98.12 111 LEU A N 1
ATOM 890 C CA . LEU A 1 111 ? -4.999 12.514 8.635 1.00 98.12 111 LEU A CA 1
ATOM 891 C C . LEU A 1 111 ? -6.378 12.385 9.271 1.00 98.12 111 LEU A C 1
ATOM 893 O O . LEU A 1 111 ? -6.983 11.322 9.220 1.00 98.12 111 LEU A O 1
ATOM 897 N N . GLY A 1 112 ? -6.894 13.460 9.870 1.00 96.44 112 GLY A N 1
ATOM 898 C CA . GLY A 1 112 ? -8.196 13.448 10.548 1.00 96.44 112 GLY A CA 1
ATOM 899 C C . GLY A 1 112 ? -8.305 12.364 11.626 1.00 96.44 112 GLY A C 1
ATOM 900 O O . GLY A 1 112 ? -9.238 11.572 11.583 1.00 96.44 112 GLY A O 1
ATOM 901 N N . GLY A 1 113 ? -7.312 12.277 12.515 1.00 97.69 113 GLY A N 1
ATOM 902 C CA . GLY A 1 113 ? -7.326 11.370 13.672 1.00 97.69 113 GLY A CA 1
ATOM 903 C C . GLY A 1 113 ? -7.044 9.891 13.389 1.00 97.69 113 GLY A C 1
ATOM 904 O O . GLY A 1 113 ? -7.043 9.110 14.327 1.00 97.69 113 GLY A O 1
ATOM 905 N N . GLN A 1 114 ? -6.777 9.501 12.139 1.00 98.38 114 GLN A N 1
ATOM 906 C CA . GLN A 1 114 ? -6.407 8.128 11.774 1.00 98.38 114 GLN A CA 1
ATOM 907 C C . GLN A 1 114 ? -5.039 8.110 11.092 1.00 98.38 114 GLN A C 1
ATOM 909 O O . GLN A 1 114 ? -4.716 9.008 10.301 1.00 98.38 114 GLN A O 1
ATOM 914 N N . LYS A 1 115 ? -4.252 7.075 11.367 1.00 98.38 115 LYS A N 1
ATOM 915 C CA . LYS A 1 115 ? -2.986 6.793 10.709 1.00 98.38 115 LYS A CA 1
ATOM 916 C C . LYS A 1 115 ? -3.202 6.578 9.215 1.00 98.38 115 LYS A C 1
ATOM 918 O O . LYS A 1 115 ? -4.156 5.930 8.782 1.00 98.38 115 LYS A O 1
ATOM 923 N N . ALA A 1 116 ? -2.332 7.175 8.413 1.00 98.56 116 ALA A N 1
ATOM 924 C CA . ALA A 1 116 ? -2.543 7.302 6.984 1.00 98.56 116 ALA A CA 1
ATOM 925 C C . ALA A 1 116 ? -1.236 7.300 6.192 1.00 98.56 116 ALA A C 1
ATOM 927 O O . ALA A 1 116 ? -0.198 7.804 6.631 1.00 98.56 116 ALA A O 1
ATOM 928 N N . ILE A 1 117 ? -1.330 6.798 4.963 1.00 98.56 117 ILE A N 1
ATOM 929 C CA . ILE A 1 117 ? -0.320 7.010 3.927 1.00 98.56 117 ILE A CA 1
ATOM 930 C C . ILE A 1 117 ? -0.545 8.396 3.330 1.00 98.56 117 ILE A C 1
ATOM 932 O O . ILE A 1 117 ? -1.622 8.697 2.826 1.00 98.56 117 ILE A O 1
ATOM 936 N N . LEU A 1 118 ? 0.455 9.267 3.375 1.00 98.56 118 LEU A N 1
ATOM 937 C CA . LEU A 1 118 ? 0.362 10.644 2.897 1.00 98.56 118 LEU A CA 1
ATOM 938 C C . LEU A 1 118 ? 1.162 10.825 1.605 1.00 98.56 118 LEU A C 1
ATOM 940 O O . LEU A 1 118 ? 2.079 10.066 1.291 1.00 98.56 118 LEU A O 1
ATOM 944 N N . VAL A 1 119 ? 0.810 11.865 0.842 1.00 98.25 119 VAL A N 1
ATOM 945 C CA . VAL A 1 119 ? 1.484 12.198 -0.427 1.00 98.25 119 VAL A CA 1
ATOM 946 C C . VAL A 1 119 ? 1.415 11.028 -1.434 1.00 98.25 119 VAL A C 1
ATOM 948 O O . VAL A 1 119 ? 2.355 10.720 -2.162 1.00 98.25 119 VAL A O 1
ATOM 951 N N . SER A 1 120 ? 0.264 10.348 -1.490 1.00 97.50 120 SER A N 1
ATOM 952 C CA . SER A 1 120 ? 0.110 9.091 -2.234 1.00 97.50 120 SER A CA 1
ATOM 953 C C . SER A 1 120 ? 0.050 9.249 -3.757 1.00 97.50 120 SER A C 1
ATOM 955 O O . SER A 1 120 ? 0.537 8.403 -4.505 1.00 97.50 120 SER A O 1
ATOM 957 N N . ARG A 1 121 ? -0.497 10.362 -4.262 1.00 97.31 121 ARG A N 1
ATOM 958 C CA . ARG A 1 121 ? -0.518 10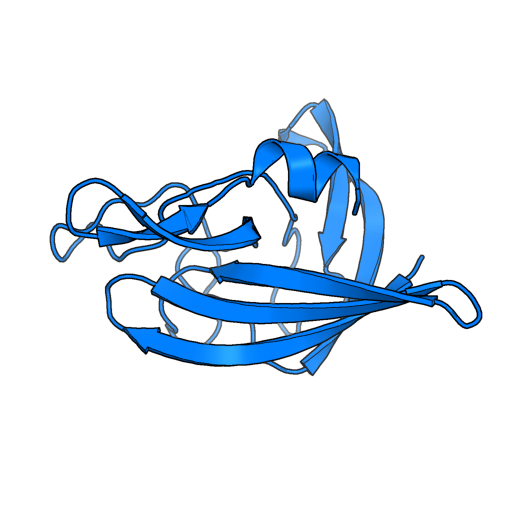.641 -5.712 1.00 97.31 121 ARG A CA 1
ATOM 959 C C . ARG A 1 121 ? 0.877 10.933 -6.288 1.00 97.31 121 ARG A C 1
ATOM 961 O O . ARG A 1 121 ? 1.166 10.403 -7.358 1.00 97.31 121 ARG A O 1
ATOM 968 N N . PRO A 1 122 ? 1.733 11.771 -5.666 1.00 97.75 122 PRO A N 1
ATOM 969 C CA . PRO A 1 122 ? 3.127 11.907 -6.098 1.00 97.75 122 PRO A CA 1
ATOM 970 C C . PRO A 1 122 ? 3.916 10.596 -6.019 1.00 97.75 122 PRO A C 1
ATOM 972 O O . PRO A 1 122 ? 4.562 10.247 -7.003 1.00 97.75 122 PRO A O 1
ATOM 975 N N . ALA A 1 123 ? 3.765 9.815 -4.942 1.00 97.62 123 ALA A N 1
ATOM 976 C CA . ALA A 1 123 ? 4.409 8.504 -4.827 1.00 97.62 123 ALA A CA 1
ATOM 977 C C . ALA A 1 123 ? 4.095 7.592 -6.023 1.00 97.62 123 ALA A C 1
ATOM 979 O O . ALA A 1 123 ? 5.004 7.077 -6.663 1.00 97.62 123 ALA A O 1
ATOM 980 N N . MET A 1 124 ? 2.818 7.475 -6.403 1.00 96.69 124 MET A N 1
ATOM 981 C CA . MET A 1 124 ? 2.413 6.670 -7.563 1.00 96.69 124 MET A CA 1
ATOM 982 C C . MET A 1 124 ? 2.906 7.195 -8.917 1.00 96.69 124 MET A C 1
ATOM 984 O O . MET A 1 124 ? 2.883 6.440 -9.882 1.00 96.69 124 MET A O 1
ATOM 988 N N . ARG A 1 125 ? 3.287 8.475 -9.019 1.00 94.62 125 ARG A N 1
ATOM 989 C CA . ARG A 1 125 ? 3.894 9.042 -10.235 1.00 94.62 125 ARG A CA 1
ATOM 990 C C . ARG A 1 125 ? 5.391 8.742 -10.328 1.00 94.62 125 ARG A C 1
ATOM 992 O O . ARG A 1 125 ? 5.919 8.728 -11.431 1.00 94.62 125 ARG A O 1
ATOM 999 N N . ARG A 1 126 ? 6.055 8.542 -9.185 1.00 93.44 126 ARG A N 1
ATOM 1000 C CA . ARG A 1 126 ? 7.489 8.227 -9.087 1.00 93.44 126 ARG A CA 1
ATOM 1001 C C . ARG A 1 126 ? 7.796 6.731 -9.100 1.00 93.44 126 ARG A C 1
ATOM 1003 O O . ARG A 1 126 ? 8.920 6.366 -9.426 1.00 93.44 126 ARG A O 1
ATOM 1010 N N . PHE A 1 127 ? 6.847 5.913 -8.653 1.00 90.56 127 PHE A N 1
ATOM 1011 C CA . PHE A 1 127 ? 6.942 4.454 -8.643 1.00 90.56 127 PHE A CA 1
ATOM 1012 C C . PHE A 1 127 ? 6.856 3.883 -10.060 1.00 90.56 127 PHE A C 1
ATOM 1014 O O . PHE A 1 127 ? 7.616 2.941 -10.372 1.00 90.56 127 PHE A O 1
#

Radius of gyration: 13.5 Å; chains: 1; bounding box: 39×31×32 Å

Secondary structure (DSSP, 8-state):
-EEEEEEEEEEETTEEEEEEEEEETTEEEEEEEEEPPPSTT-TTTSPPPSEEEEEEEEEETTTTEEEEEEE--TT---EEEE--S-B--GGGT--B--SS-EEEESEEEEETTEEEEESHHHHHHH-

Foldseek 3Di:
DWWWFWAWDDADLQWTKTKIWTDDDPDIDIWIKTAAGDDPCDFQHHAADGGIFDWDFDQDPVVRGTFIWGPDGPPDGDATEAADWTHGDVVVVHDHDTRRHMFTARDWDDDPHGTTGPRRHVRRVVD